Protein AF-A0A953IKF9-F1 (afdb_monomer_lite)

Sequence (93 aa):
GLPSGHMPGAFNLPYSEIVEDGRLVEPDRIAAAFAKAGVDTDKPIVASCGSGVTAAILWLGLDAIGKPPKSLYDGSWTEWAAQPGAAIEPKPK

Secondary structure (DSSP, 8-state):
-PPS-B-TT-----GGGTEETTEEPPHHHHHHHHHHTT--TTSPPEE--SSSTTHHHHHHHHHHTT---SEE-SSHHHHHTTSTT---BPPP-

Structure (mmCIF, N/CA/C/O backbone):
data_AF-A0A953IKF9-F1
#
_entry.id   AF-A0A953IKF9-F1
#
loop_
_atom_site.group_PDB
_atom_site.id
_atom_site.type_symbol
_atom_site.label_atom_id
_atom_site.label_alt_id
_atom_site.label_comp_id
_atom_site.label_asym_id
_atom_site.label_entity_id
_atom_site.label_seq_id
_atom_site.pdbx_PDB_ins_code
_atom_site.Cartn_x
_atom_site.Cartn_y
_atom_site.Cartn_z
_atom_site.occupancy
_atom_site.B_iso_or_equiv
_atom_site.auth_seq_id
_atom_site.auth_comp_id
_atom_site.auth_asym_id
_atom_site.auth_atom_id
_atom_site.pdbx_PDB_model_num
ATOM 1 N N . GLY A 1 1 ? 0.607 10.814 20.117 1.00 79.62 1 GLY A N 1
ATOM 2 C CA . GLY A 1 1 ? 1.095 10.175 18.877 1.00 79.62 1 GLY A CA 1
ATOM 3 C C . GLY A 1 1 ? 0.111 9.103 18.461 1.00 79.62 1 GLY A C 1
ATOM 4 O O . GLY A 1 1 ? -0.673 8.691 19.307 1.00 79.62 1 GLY A O 1
ATOM 5 N N . LEU A 1 2 ? 0.117 8.688 17.194 1.00 87.38 2 LEU A N 1
ATOM 6 C CA . LEU A 1 2 ? -0.773 7.625 16.711 1.00 87.38 2 LEU A CA 1
ATOM 7 C C . LEU A 1 2 ? -0.367 6.254 17.282 1.00 87.38 2 LEU A C 1
ATOM 9 O O . LEU A 1 2 ? 0.826 6.035 17.520 1.00 87.38 2 LEU A O 1
ATOM 13 N N . PRO A 1 3 ? -1.324 5.336 17.503 1.00 91.06 3 PRO A N 1
ATOM 14 C CA . PRO A 1 3 ? -1.023 3.969 17.917 1.00 91.06 3 PRO A CA 1
ATOM 15 C C . PRO A 1 3 ? -0.160 3.235 16.878 1.00 91.06 3 PRO A C 1
ATOM 17 O O . PRO A 1 3 ? -0.222 3.502 15.677 1.00 91.06 3 PRO A O 1
ATOM 20 N N . SER A 1 4 ? 0.656 2.291 17.351 1.00 91.25 4 SER A N 1
ATOM 21 C CA . SER A 1 4 ? 1.436 1.399 16.487 1.00 91.25 4 SER A CA 1
ATOM 22 C C . SER A 1 4 ? 0.590 0.195 16.084 1.00 91.25 4 SER A C 1
ATOM 24 O O . SER A 1 4 ? 0.005 -0.455 16.945 1.00 91.25 4 SER A O 1
ATOM 26 N N . GLY A 1 5 ? 0.587 -0.140 14.797 1.00 93.88 5 GLY A N 1
ATOM 27 C CA . GLY A 1 5 ? -0.155 -1.275 14.254 1.00 93.88 5 GLY A CA 1
ATOM 28 C C . GLY A 1 5 ? -0.356 -1.126 12.753 1.00 93.88 5 GLY A C 1
ATOM 29 O O . GLY A 1 5 ? 0.395 -0.395 12.101 1.00 93.88 5 GLY A O 1
ATOM 30 N N . HIS A 1 6 ? -1.361 -1.816 12.232 1.00 94.94 6 HIS A N 1
ATOM 31 C CA . HIS A 1 6 ? -1.850 -1.674 10.864 1.00 94.94 6 HIS A CA 1
ATOM 32 C C . HIS A 1 6 ? -3.365 -1.905 10.798 1.00 94.94 6 HIS A C 1
ATOM 34 O O . HIS A 1 6 ? -3.993 -2.334 11.771 1.00 94.94 6 HIS A O 1
ATOM 40 N N . MET A 1 7 ? -3.964 -1.578 9.649 1.00 96.00 7 MET A N 1
ATOM 41 C CA . MET A 1 7 ? -5.373 -1.873 9.386 1.00 96.00 7 MET A CA 1
ATOM 42 C C . MET A 1 7 ? -5.586 -3.397 9.393 1.00 96.00 7 MET A C 1
ATOM 44 O O . MET A 1 7 ? -4.694 -4.123 8.937 1.00 96.00 7 MET A O 1
ATOM 48 N N . PRO A 1 8 ? -6.736 -3.892 9.882 1.00 95.38 8 PRO A N 1
ATOM 49 C CA . PRO A 1 8 ? -7.010 -5.318 9.890 1.00 95.38 8 PRO A CA 1
ATOM 50 C C . PRO A 1 8 ? -6.957 -5.942 8.498 1.00 95.38 8 PRO A C 1
ATOM 52 O O . PRO A 1 8 ? -7.542 -5.408 7.554 1.00 95.38 8 PRO A O 1
ATOM 55 N N . GLY A 1 9 ? -6.238 -7.058 8.368 1.00 93.19 9 GLY A N 1
ATOM 56 C CA . GLY A 1 9 ? -6.065 -7.758 7.091 1.00 93.19 9 GLY A CA 1
ATOM 57 C C . GLY A 1 9 ? -5.193 -7.027 6.061 1.00 93.19 9 GLY A C 1
ATOM 58 O O . GLY A 1 9 ? -5.138 -7.451 4.907 1.00 93.19 9 GLY A O 1
ATOM 59 N N . ALA A 1 10 ? -4.517 -5.938 6.441 1.00 95.62 10 ALA A N 1
ATOM 60 C CA . ALA A 1 10 ? -3.572 -5.260 5.561 1.00 95.62 10 ALA A CA 1
ATOM 61 C C . ALA A 1 10 ? -2.269 -6.056 5.415 1.00 95.62 10 ALA A C 1
ATOM 63 O O . ALA A 1 10 ? -1.712 -6.564 6.388 1.00 95.62 10 ALA A O 1
ATOM 64 N N . PHE A 1 11 ? -1.744 -6.087 4.193 1.00 95.69 11 PHE A N 1
ATOM 65 C CA . PHE A 1 11 ? -0.438 -6.658 3.880 1.00 95.69 11 PHE A CA 1
ATOM 66 C C . PHE A 1 11 ? 0.618 -5.556 3.791 1.00 95.69 11 PHE A C 1
ATOM 68 O O . PHE A 1 11 ? 0.343 -4.456 3.308 1.00 95.69 11 PHE A O 1
ATOM 75 N N . ASN A 1 12 ? 1.839 -5.849 4.242 1.00 95.06 12 ASN A N 1
ATOM 76 C CA . ASN A 1 12 ? 2.951 -4.904 4.189 1.00 95.06 12 ASN A CA 1
ATOM 77 C C . ASN A 1 12 ? 3.879 -5.220 3.009 1.00 95.06 12 ASN A C 1
ATOM 79 O O . ASN A 1 12 ? 4.563 -6.243 3.019 1.00 95.06 12 ASN A O 1
ATOM 83 N N . LEU A 1 13 ? 3.944 -4.306 2.040 1.00 96.44 13 LEU A N 1
ATOM 84 C CA . LEU A 1 13 ? 4.912 -4.329 0.946 1.00 96.44 13 LEU A CA 1
ATOM 85 C C . LEU A 1 13 ? 5.719 -3.020 0.951 1.00 96.44 13 LEU A C 1
ATOM 87 O O . LEU A 1 13 ? 5.180 -1.969 0.590 1.00 96.44 13 LEU A O 1
ATOM 91 N N . PRO A 1 14 ? 7.004 -3.045 1.344 1.00 95.69 14 PRO A N 1
ATOM 92 C CA . PRO A 1 14 ? 7.879 -1.888 1.204 1.00 95.69 14 PRO A CA 1
ATOM 93 C C . PRO A 1 14 ? 8.016 -1.488 -0.270 1.00 95.69 14 PRO A C 1
ATOM 95 O O . PRO A 1 14 ? 8.350 -2.318 -1.111 1.00 95.69 14 PRO A O 1
ATOM 98 N N . TYR A 1 15 ? 7.807 -0.208 -0.593 1.00 95.31 15 TYR A N 1
ATOM 99 C CA . TYR A 1 15 ? 7.865 0.268 -1.985 1.00 95.31 15 TYR A CA 1
ATOM 100 C C . TYR A 1 15 ? 9.237 0.039 -2.648 1.00 95.31 15 TYR A C 1
ATOM 102 O O . TYR A 1 15 ? 9.320 -0.068 -3.868 1.00 95.31 15 TYR A O 1
ATOM 110 N N . SER A 1 16 ? 10.306 -0.059 -1.852 1.00 96.00 16 SER A N 1
ATOM 111 C CA . SER A 1 16 ? 11.664 -0.361 -2.314 1.00 96.00 16 SER A CA 1
ATOM 112 C C . SER A 1 16 ? 11.804 -1.755 -2.930 1.00 96.00 16 SER A C 1
ATOM 114 O O . SER A 1 16 ? 12.771 -2.004 -3.634 1.00 96.00 16 SER A O 1
ATOM 116 N N . GLU A 1 17 ? 10.858 -2.668 -2.694 1.00 97.44 17 GLU A N 1
ATOM 117 C CA . GLU A 1 17 ? 10.847 -3.980 -3.356 1.00 97.44 17 GLU A CA 1
ATOM 118 C C . GLU A 1 17 ? 10.436 -3.874 -4.837 1.00 97.44 17 GLU A C 1
ATOM 120 O O . GLU A 1 17 ? 10.723 -4.783 -5.614 1.00 97.44 17 GLU A O 1
ATOM 125 N N . ILE A 1 18 ? 9.775 -2.777 -5.234 1.00 97.62 18 ILE A N 1
ATOM 126 C CA . ILE A 1 18 ? 9.265 -2.569 -6.600 1.00 97.62 18 ILE A CA 1
ATOM 127 C C . ILE A 1 18 ? 9.852 -1.336 -7.301 1.00 97.62 18 ILE A C 1
ATOM 129 O O . ILE A 1 18 ? 9.484 -1.050 -8.439 1.00 97.62 18 ILE A O 1
ATOM 133 N N . VAL A 1 19 ? 10.758 -0.608 -6.642 1.00 97.94 19 VAL A N 1
ATOM 134 C CA . VAL A 1 19 ? 11.451 0.563 -7.193 1.00 97.94 19 VAL A CA 1
ATOM 135 C C . VAL A 1 19 ? 12.957 0.394 -7.055 1.00 97.94 19 VAL A C 1
ATOM 137 O O . VAL A 1 19 ? 13.457 0.145 -5.962 1.00 97.94 19 VAL A O 1
ATOM 140 N N . GLU A 1 20 ? 13.677 0.616 -8.148 1.00 97.88 20 GLU A N 1
ATOM 141 C CA . GLU A 1 20 ? 15.137 0.612 -8.221 1.00 97.88 20 GLU A CA 1
ATOM 142 C C . GLU A 1 20 ? 15.591 1.812 -9.064 1.00 97.88 20 GLU A C 1
ATOM 144 O O . GLU A 1 20 ? 15.000 2.111 -10.102 1.00 97.88 20 GLU A O 1
ATOM 149 N N . ASP A 1 21 ? 16.574 2.572 -8.575 1.00 96.12 21 ASP A N 1
ATOM 150 C CA . ASP A 1 21 ? 17.097 3.779 -9.240 1.00 96.12 21 ASP A CA 1
ATOM 151 C C . ASP A 1 21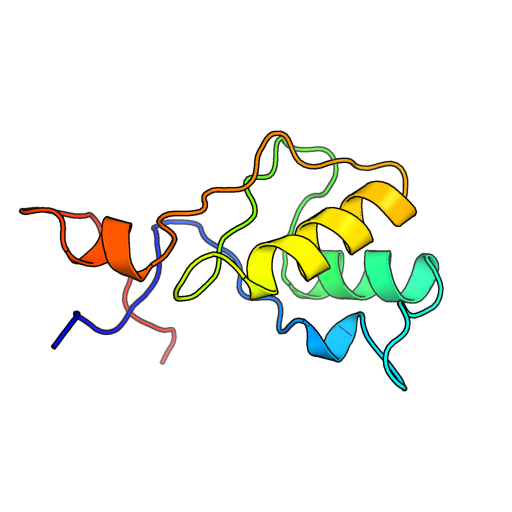 ? 16.018 4.783 -9.699 1.00 96.12 21 ASP A C 1
ATOM 153 O O . ASP A 1 21 ? 16.094 5.394 -10.770 1.00 96.12 21 ASP A O 1
ATOM 157 N N . GLY A 1 22 ? 14.977 4.948 -8.874 1.00 95.44 22 GLY A N 1
ATOM 158 C CA . GLY A 1 22 ? 13.867 5.871 -9.130 1.00 95.44 22 GLY A CA 1
ATOM 159 C C . GLY A 1 22 ? 12.896 5.414 -10.222 1.00 95.44 22 GLY A C 1
ATOM 160 O O . GLY A 1 22 ? 12.070 6.210 -10.669 1.00 95.44 22 GLY A O 1
ATOM 161 N N . ARG A 1 23 ? 12.978 4.154 -10.659 1.00 97.19 23 ARG A N 1
ATOM 162 C CA . ARG A 1 23 ? 12.090 3.548 -11.657 1.00 97.19 23 ARG A CA 1
ATOM 163 C C . ARG A 1 23 ? 11.435 2.294 -11.102 1.00 97.19 23 ARG A C 1
ATOM 165 O O . ARG A 1 23 ? 11.965 1.666 -10.192 1.00 97.19 23 ARG A O 1
ATOM 172 N N . LEU A 1 24 ? 10.283 1.930 -11.658 1.00 98.19 24 LEU A N 1
ATOM 173 C CA . LEU A 1 24 ? 9.712 0.614 -11.395 1.00 98.19 24 LEU A CA 1
ATOM 174 C C . LEU A 1 24 ? 10.662 -0.473 -11.909 1.00 98.19 24 LEU A C 1
ATOM 176 O O . LEU A 1 24 ? 11.255 -0.323 -12.978 1.00 98.19 24 LEU A O 1
ATOM 180 N N . VAL A 1 25 ? 10.789 -1.551 -11.140 1.00 98.44 25 VAL A N 1
ATOM 181 C CA . VAL A 1 25 ? 11.468 -2.773 -11.589 1.00 98.44 25 VAL A CA 1
ATOM 182 C C . VAL A 1 25 ? 10.628 -3.495 -12.648 1.00 98.44 25 VAL A C 1
ATOM 184 O O . VAL A 1 25 ? 9.464 -3.163 -12.865 1.00 98.44 25 VAL A O 1
ATOM 187 N N . GLU A 1 26 ? 11.202 -4.509 -13.294 1.00 98.06 26 GLU A N 1
ATOM 188 C CA . GLU A 1 26 ? 10.495 -5.293 -14.312 1.00 98.06 26 GLU A CA 1
ATOM 189 C C . GLU A 1 26 ? 9.176 -5.906 -13.787 1.00 98.06 26 GLU A C 1
ATOM 191 O O . GLU A 1 26 ? 9.132 -6.344 -12.630 1.00 98.06 26 GLU A O 1
ATOM 196 N N . PRO A 1 27 ? 8.121 -6.010 -14.623 1.00 98.00 27 PRO A N 1
ATOM 197 C CA . PRO A 1 27 ? 6.798 -6.508 -14.225 1.00 98.00 27 PRO A CA 1
ATOM 198 C C . PRO A 1 27 ? 6.809 -7.822 -13.431 1.00 98.00 27 PRO A C 1
ATOM 200 O O . PRO A 1 27 ? 6.102 -7.943 -12.430 1.00 98.00 27 PRO A O 1
ATOM 203 N N . ASP A 1 28 ? 7.659 -8.781 -13.807 1.00 97.88 28 ASP A N 1
ATOM 204 C CA . ASP A 1 28 ? 7.774 -10.070 -13.112 1.00 97.88 28 ASP A CA 1
ATOM 205 C C . ASP A 1 28 ? 8.285 -9.916 -11.672 1.00 97.88 28 ASP A C 1
ATOM 207 O O . ASP A 1 28 ? 7.813 -10.600 -10.759 1.00 97.88 28 ASP A O 1
ATOM 211 N N . ARG A 1 29 ? 9.216 -8.981 -11.435 1.00 98.19 29 ARG A N 1
ATOM 212 C CA . ARG A 1 29 ? 9.700 -8.658 -10.083 1.00 98.19 29 ARG A CA 1
ATOM 213 C C . ARG A 1 29 ? 8.613 -7.977 -9.262 1.00 98.19 29 ARG A C 1
ATOM 215 O O . ARG A 1 29 ? 8.478 -8.289 -8.081 1.00 98.19 29 ARG A O 1
ATOM 222 N N . ILE A 1 30 ? 7.821 -7.099 -9.878 1.00 98.31 30 ILE A N 1
ATOM 223 C CA . ILE A 1 30 ? 6.674 -6.463 -9.218 1.00 98.31 30 ILE A CA 1
ATOM 224 C C . ILE A 1 30 ? 5.666 -7.532 -8.782 1.00 98.31 30 ILE A C 1
ATOM 226 O O . ILE A 1 30 ? 5.312 -7.599 -7.604 1.00 98.31 30 ILE A O 1
ATOM 230 N N . ALA A 1 31 ? 5.245 -8.407 -9.699 1.00 97.88 31 ALA A N 1
ATOM 231 C CA . ALA A 1 31 ? 4.299 -9.483 -9.407 1.00 97.88 31 ALA A CA 1
ATOM 232 C C . ALA A 1 31 ? 4.813 -10.412 -8.294 1.00 97.88 31 ALA A C 1
ATOM 234 O O . ALA A 1 31 ? 4.075 -10.732 -7.358 1.00 97.88 31 ALA A O 1
ATOM 235 N N . ALA A 1 32 ? 6.097 -10.780 -8.340 1.00 98.06 32 ALA A N 1
ATOM 236 C CA . ALA A 1 32 ? 6.734 -11.584 -7.300 1.00 98.06 32 ALA A CA 1
ATOM 237 C C . ALA A 1 32 ? 6.746 -10.882 -5.931 1.00 98.06 32 ALA A C 1
ATOM 239 O O . ALA A 1 32 ? 6.519 -11.533 -4.910 1.00 98.06 32 ALA A O 1
ATOM 240 N N . ALA A 1 33 ? 6.974 -9.567 -5.891 1.00 98.19 33 ALA A N 1
ATOM 241 C CA . ALA A 1 33 ? 6.970 -8.792 -4.652 1.00 98.19 33 ALA A CA 1
ATOM 242 C C . ALA A 1 33 ? 5.575 -8.756 -3.999 1.00 98.19 33 ALA A C 1
ATOM 244 O O . ALA A 1 33 ? 5.459 -8.997 -2.795 1.00 98.19 33 ALA A O 1
ATOM 245 N N . PHE A 1 34 ? 4.511 -8.543 -4.783 1.00 97.81 34 PHE A N 1
ATOM 246 C CA . PHE A 1 34 ? 3.130 -8.609 -4.284 1.00 97.81 34 PHE A CA 1
ATOM 247 C C . PHE A 1 34 ? 2.759 -10.010 -3.784 1.00 97.81 34 PHE A C 1
ATOM 249 O O . PHE A 1 34 ? 2.232 -10.142 -2.677 1.00 97.81 34 PHE A O 1
ATOM 256 N N . ALA A 1 35 ? 3.108 -11.058 -4.534 1.00 97.25 35 ALA A N 1
ATOM 257 C CA . ALA A 1 35 ? 2.872 -12.439 -4.116 1.00 97.25 35 ALA A CA 1
ATOM 258 C C . ALA A 1 35 ? 3.616 -12.786 -2.813 1.00 97.25 35 ALA A C 1
ATOM 260 O O . ALA A 1 35 ? 3.033 -13.370 -1.900 1.00 97.25 35 ALA A O 1
ATOM 261 N N . LYS A 1 36 ? 4.885 -12.372 -2.680 1.00 97.31 36 LYS A N 1
ATOM 262 C CA . LYS A 1 36 ? 5.691 -12.542 -1.457 1.00 97.31 36 LYS A CA 1
ATOM 263 C C . LYS A 1 36 ? 5.085 -11.812 -0.257 1.00 97.31 36 LYS A C 1
ATOM 265 O O . LYS A 1 36 ? 5.167 -12.317 0.860 1.00 97.31 36 LYS A O 1
ATOM 270 N N . ALA A 1 37 ? 4.464 -10.653 -0.479 1.00 96.31 37 ALA A N 1
ATOM 271 C CA . ALA A 1 37 ? 3.733 -9.919 0.552 1.00 96.31 37 ALA A CA 1
ATOM 272 C C . ALA A 1 37 ? 2.389 -10.571 0.932 1.00 96.31 37 ALA A C 1
ATOM 274 O O . ALA A 1 37 ? 1.730 -10.090 1.848 1.00 96.31 37 ALA A O 1
ATOM 275 N N . GLY A 1 38 ? 1.979 -11.653 0.258 1.00 96.56 38 GLY A N 1
ATOM 276 C CA . GLY A 1 38 ? 0.703 -12.336 0.486 1.00 96.56 38 GLY A CA 1
ATOM 277 C C . GLY A 1 38 ? -0.490 -11.660 -0.193 1.00 96.56 38 GLY A C 1
ATOM 278 O O . GLY A 1 38 ? -1.634 -12.001 0.105 1.00 96.56 38 GLY A O 1
ATOM 279 N N . VAL A 1 39 ? -0.240 -10.710 -1.098 1.00 96.69 39 VAL A N 1
ATOM 280 C CA . VAL A 1 39 ? -1.288 -9.977 -1.809 1.00 96.69 39 VAL A CA 1
ATOM 281 C C . VAL A 1 39 ? -1.775 -10.795 -2.999 1.00 96.69 39 VAL A C 1
ATOM 283 O O . VAL A 1 39 ? -1.025 -11.087 -3.927 1.00 96.69 39 VAL A O 1
ATOM 286 N N . ASP A 1 40 ? -3.063 -11.117 -2.984 1.00 95.56 40 ASP A N 1
ATOM 287 C CA . ASP A 1 40 ? -3.777 -11.682 -4.125 1.00 95.56 40 ASP A CA 1
ATOM 288 C C . ASP A 1 40 ? -4.197 -10.548 -5.074 1.00 95.56 40 ASP A C 1
ATOM 290 O O . ASP A 1 40 ? -5.125 -9.790 -4.780 1.00 95.56 40 ASP A O 1
ATOM 294 N N . THR A 1 41 ? -3.484 -10.407 -6.194 1.00 94.88 41 THR A N 1
ATOM 295 C CA . THR A 1 41 ? -3.673 -9.315 -7.163 1.00 94.88 41 THR A CA 1
ATOM 296 C C . THR A 1 41 ? -4.902 -9.473 -8.055 1.00 94.88 41 THR A C 1
ATOM 298 O O . THR A 1 41 ? -5.243 -8.542 -8.782 1.00 94.88 41 THR A O 1
ATOM 301 N N . ASP A 1 42 ? -5.608 -10.603 -7.969 1.00 95.00 42 ASP A N 1
ATOM 302 C CA . ASP A 1 42 ? -6.892 -10.813 -8.644 1.00 95.00 42 ASP A CA 1
ATOM 303 C C . ASP A 1 42 ? -8.086 -10.325 -7.810 1.00 95.00 42 ASP A C 1
ATOM 305 O O . ASP A 1 42 ? -9.215 -10.247 -8.304 1.00 95.00 42 ASP A O 1
ATOM 309 N N . LYS A 1 43 ? -7.856 -9.957 -6.544 1.00 95.44 43 LYS A N 1
ATOM 310 C CA . LYS A 1 43 ? -8.875 -9.365 -5.674 1.00 95.44 43 LYS A CA 1
ATOM 311 C C . LYS A 1 43 ? -8.830 -7.837 -5.715 1.00 95.44 43 LYS A C 1
ATOM 313 O O . LYS A 1 43 ? -7.791 -7.246 -6.000 1.00 95.44 43 LYS A O 1
ATOM 318 N N . PRO A 1 44 ? -9.941 -7.156 -5.377 1.00 96.06 44 PRO A N 1
ATOM 319 C CA . PRO A 1 44 ? -9.932 -5.706 -5.246 1.00 96.06 44 PRO A CA 1
ATOM 320 C C . PRO A 1 44 ? -8.933 -5.239 -4.179 1.00 96.06 44 PRO A C 1
ATOM 322 O O . PRO A 1 44 ? -9.089 -5.555 -3.000 1.00 96.06 44 PRO A O 1
ATOM 325 N N . ILE A 1 45 ? -7.943 -4.446 -4.591 1.00 97.06 45 ILE A N 1
ATOM 326 C CA . ILE A 1 45 ? -6.914 -3.884 -3.707 1.00 97.06 45 ILE A CA 1
ATOM 327 C C . ILE A 1 45 ? -7.198 -2.409 -3.428 1.00 97.06 45 ILE A C 1
ATOM 329 O O . ILE A 1 45 ? -7.569 -1.656 -4.330 1.00 97.06 45 ILE A O 1
ATOM 333 N N . VAL A 1 46 ? -6.969 -1.992 -2.182 1.00 97.19 46 VAL A N 1
ATOM 334 C CA . VAL A 1 46 ? -6.877 -0.583 -1.789 1.00 97.19 46 VAL A CA 1
ATOM 335 C C . VAL A 1 46 ? -5.442 -0.304 -1.356 1.00 97.19 46 VAL A C 1
ATOM 337 O O . VAL A 1 46 ? -4.953 -0.915 -0.406 1.00 97.19 46 VAL A O 1
ATOM 340 N N . ALA A 1 47 ? -4.759 0.607 -2.047 1.00 96.75 47 ALA A N 1
ATOM 341 C CA . ALA A 1 47 ? -3.405 1.010 -1.677 1.00 96.75 47 ALA A CA 1
ATOM 342 C C . ALA A 1 47 ? -3.447 2.057 -0.554 1.00 96.75 47 ALA A C 1
ATOM 344 O O . ALA A 1 47 ? -4.226 3.007 -0.614 1.00 96.75 47 ALA A O 1
ATOM 345 N N . SER A 1 48 ? -2.594 1.912 0.458 1.00 96.62 48 SER A N 1
ATOM 346 C CA . SER A 1 48 ? -2.431 2.891 1.541 1.00 96.62 48 SER A CA 1
ATOM 347 C C . SER A 1 48 ? -0.987 2.908 2.043 1.00 96.62 48 SER A C 1
ATOM 349 O O . SER A 1 48 ? -0.203 2.006 1.740 1.00 96.62 48 SER A O 1
ATOM 351 N N . CYS A 1 49 ? -0.611 3.947 2.787 1.00 93.75 49 CYS A N 1
ATOM 352 C CA . CYS A 1 49 ? 0.673 4.001 3.480 1.00 93.75 49 CYS A CA 1
ATOM 353 C C . CYS A 1 49 ? 0.551 4.732 4.828 1.00 93.75 49 CYS A C 1
ATOM 355 O O . CYS A 1 49 ? -0.470 4.627 5.502 1.00 93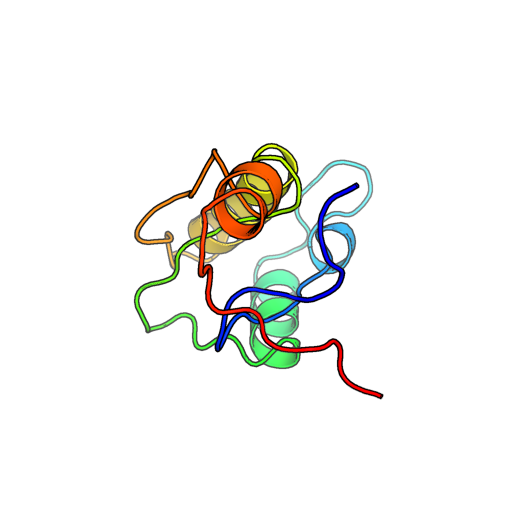.75 49 CYS A O 1
ATOM 357 N N . GLY A 1 50 ? 1.588 5.460 5.254 1.00 90.00 50 GLY A N 1
ATOM 358 C CA . GLY A 1 50 ? 1.529 6.310 6.444 1.00 90.00 50 GLY A CA 1
ATOM 359 C C . GLY A 1 50 ? 0.657 7.557 6.255 1.00 90.00 50 GLY A C 1
ATOM 360 O O . GLY A 1 50 ? -0.148 7.883 7.124 1.00 90.00 50 GLY A O 1
ATOM 361 N N . SER A 1 51 ? 0.800 8.233 5.112 1.00 88.38 51 SER A N 1
ATOM 362 C CA . SER A 1 51 ? 0.218 9.559 4.835 1.00 88.38 51 SER A CA 1
ATOM 363 C C . SER A 1 51 ? -0.211 9.749 3.368 1.00 88.38 51 SER A C 1
ATOM 365 O O . SER A 1 51 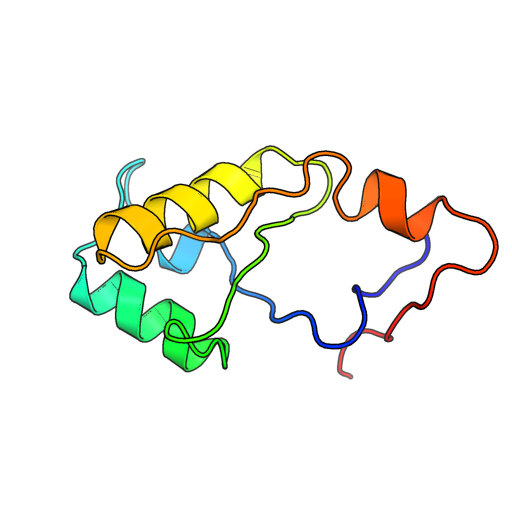? -0.194 10.863 2.856 1.00 88.38 51 SER A O 1
ATOM 367 N N . GLY A 1 52 ? -0.483 8.660 2.648 1.00 84.44 52 GLY A N 1
ATOM 368 C CA . GLY A 1 52 ? -0.984 8.662 1.268 1.00 84.44 52 GLY A CA 1
ATOM 369 C C . GLY A 1 52 ? 0.075 8.654 0.161 1.00 84.44 52 GLY A C 1
ATOM 370 O O . GLY A 1 52 ? -0.116 7.991 -0.853 1.00 84.44 52 GLY A O 1
ATOM 371 N N . VAL A 1 53 ? 1.222 9.319 0.337 1.00 90.00 53 VAL A N 1
ATOM 372 C CA . VAL A 1 53 ? 2.166 9.574 -0.778 1.00 90.00 53 VAL A CA 1
ATOM 373 C C . VAL A 1 53 ? 2.766 8.293 -1.367 1.00 90.00 53 VAL A C 1
ATOM 375 O O . VAL A 1 53 ? 2.655 8.037 -2.562 1.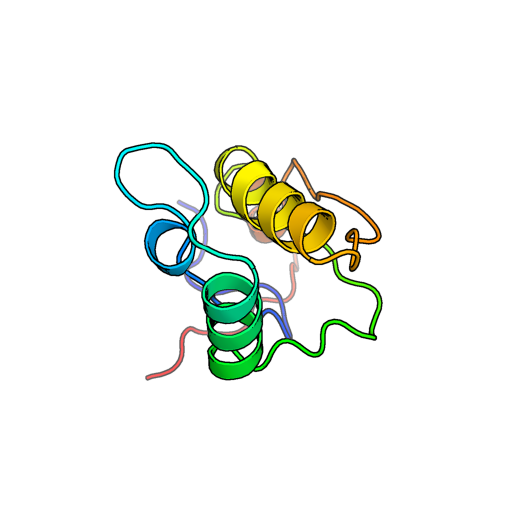00 90.00 53 VAL A O 1
ATOM 378 N N . THR A 1 54 ? 3.390 7.452 -0.541 1.00 91.56 54 THR A N 1
ATOM 379 C CA . THR A 1 54 ? 4.043 6.222 -1.030 1.00 91.56 54 THR A CA 1
ATOM 380 C C . THR A 1 54 ? 3.054 5.140 -1.467 1.00 91.56 54 THR A C 1
ATOM 382 O O . THR A 1 54 ? 3.447 4.221 -2.183 1.00 91.56 54 THR A O 1
ATOM 385 N N . ALA A 1 55 ? 1.767 5.264 -1.119 1.00 95.19 55 ALA A N 1
ATOM 386 C CA . ALA A 1 55 ? 0.722 4.372 -1.618 1.00 95.19 55 ALA A CA 1
ATOM 387 C C . ALA A 1 55 ? 0.578 4.464 -3.146 1.00 95.19 55 ALA A C 1
ATOM 389 O O . ALA A 1 55 ? 0.283 3.461 -3.793 1.00 95.19 55 ALA A O 1
ATOM 390 N N . ALA A 1 56 ? 0.854 5.637 -3.731 1.00 96.25 56 ALA A N 1
ATOM 391 C CA . ALA A 1 56 ? 0.805 5.846 -5.176 1.00 96.25 56 ALA A CA 1
ATOM 392 C C . ALA A 1 56 ? 1.836 4.996 -5.935 1.00 96.25 56 ALA A C 1
ATOM 394 O O . ALA A 1 56 ? 1.576 4.584 -7.060 1.00 96.25 56 ALA A O 1
ATOM 395 N N . ILE A 1 57 ? 2.978 4.678 -5.314 1.00 97.06 57 ILE A N 1
ATOM 396 C CA . ILE A 1 57 ? 4.011 3.823 -5.919 1.00 97.06 57 ILE A CA 1
ATOM 397 C C . ILE A 1 57 ? 3.504 2.384 -6.038 1.00 97.06 57 ILE A C 1
ATOM 399 O O . ILE A 1 57 ? 3.613 1.777 -7.099 1.00 97.06 57 ILE A O 1
ATOM 403 N N . LEU A 1 58 ? 2.908 1.851 -4.965 1.00 97.12 58 LEU A N 1
ATOM 404 C CA . LEU A 1 58 ? 2.296 0.520 -4.984 1.00 97.12 58 LEU A CA 1
ATOM 405 C C . LEU A 1 58 ? 1.123 0.467 -5.965 1.00 97.12 58 LEU A C 1
ATOM 407 O O . LEU A 1 58 ? 0.961 -0.521 -6.677 1.00 97.12 58 LEU A O 1
ATOM 411 N N . TRP A 1 59 ? 0.337 1.546 -6.024 1.00 97.19 59 TRP A N 1
ATOM 412 C CA . TRP A 1 59 ? -0.752 1.673 -6.982 1.00 97.19 59 TRP A CA 1
ATOM 413 C C . TRP A 1 59 ? -0.241 1.596 -8.424 1.00 97.19 59 TRP A C 1
ATOM 415 O O . TRP A 1 59 ? -0.748 0.801 -9.210 1.00 97.19 59 TRP A O 1
ATOM 425 N N . LEU A 1 60 ? 0.815 2.351 -8.741 1.00 97.44 60 LEU A N 1
ATOM 426 C CA . LEU A 1 60 ? 1.430 2.359 -10.066 1.00 97.44 60 LEU A CA 1
ATOM 427 C C . LEU A 1 60 ? 2.066 1.008 -10.416 1.00 97.44 60 LEU A C 1
ATOM 429 O O . LEU A 1 60 ? 1.960 0.566 -11.552 1.00 97.44 60 LEU A O 1
ATOM 433 N N . GLY A 1 61 ? 2.700 0.331 -9.455 1.00 97.69 61 GLY A N 1
ATOM 434 C CA . GLY A 1 61 ? 3.245 -1.011 -9.670 1.00 97.69 61 GLY A CA 1
ATOM 435 C C . GLY A 1 61 ? 2.165 -2.027 -10.054 1.00 97.69 61 GLY A C 1
ATOM 436 O O . GLY A 1 61 ? 2.361 -2.817 -10.973 1.00 97.69 61 GLY A O 1
ATOM 437 N N . LEU A 1 62 ? 1.007 -1.978 -9.391 1.00 97.75 62 LEU A N 1
ATOM 438 C CA . LEU A 1 62 ? -0.147 -2.826 -9.708 1.00 97.75 62 LEU A CA 1
ATOM 439 C C . LEU A 1 62 ? -0.740 -2.517 -11.091 1.00 97.75 62 LEU A C 1
ATOM 441 O O . LEU A 1 62 ? -1.035 -3.435 -11.857 1.00 97.75 62 LEU A O 1
ATOM 445 N N . ASP A 1 63 ? -0.857 -1.236 -11.442 1.00 97.88 63 ASP A N 1
ATOM 446 C CA . ASP A 1 63 ? -1.274 -0.802 -12.780 1.00 97.88 63 ASP A CA 1
ATOM 447 C C . ASP A 1 63 ? -0.300 -1.288 -13.872 1.00 97.88 63 ASP A C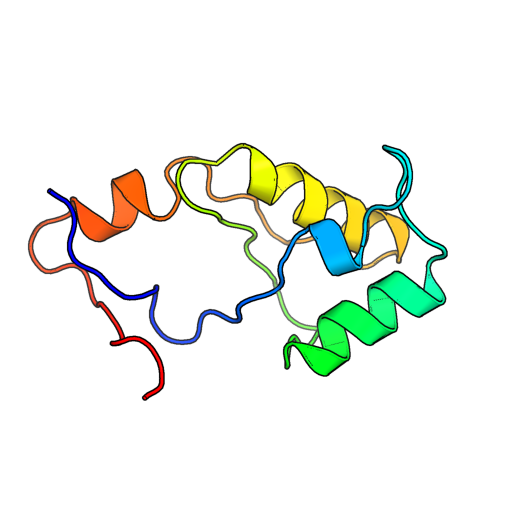 1
ATOM 449 O O . ASP A 1 63 ? -0.725 -1.855 -14.879 1.00 97.88 63 ASP A O 1
ATOM 453 N N . ALA A 1 64 ? 1.012 -1.195 -13.625 1.00 97.69 64 ALA A N 1
ATOM 454 C CA . ALA A 1 64 ? 2.060 -1.617 -14.557 1.00 97.69 64 ALA A CA 1
ATOM 455 C C . ALA A 1 64 ? 2.048 -3.123 -14.882 1.00 97.69 64 ALA A C 1
ATOM 457 O O . ALA A 1 64 ? 2.528 -3.520 -15.943 1.00 97.69 64 ALA A O 1
ATOM 458 N N . ILE A 1 65 ? 1.484 -3.961 -14.005 1.00 97.56 65 ILE A N 1
ATOM 459 C CA . ILE A 1 65 ? 1.292 -5.402 -14.250 1.00 97.56 65 ILE A CA 1
ATOM 460 C C . ILE A 1 65 ? -0.128 -5.744 -14.737 1.00 97.56 65 ILE A C 1
ATOM 462 O O . ILE A 1 65 ? -0.518 -6.913 -14.753 1.00 97.56 65 ILE A O 1
ATOM 466 N N . GLY A 1 66 ? -0.924 -4.739 -15.120 1.00 97.38 66 GLY A N 1
ATOM 467 C CA . GLY A 1 66 ? -2.291 -4.914 -15.620 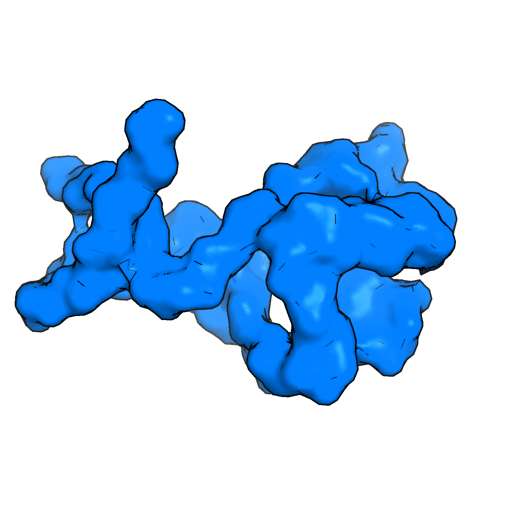1.00 97.38 66 GLY A CA 1
ATOM 468 C C . GLY A 1 66 ? -3.307 -5.306 -14.545 1.00 97.38 66 GLY A C 1
ATOM 469 O O . GLY A 1 66 ? -4.349 -5.883 -14.865 1.00 97.38 66 GLY A O 1
ATOM 470 N N . LYS A 1 67 ? -3.015 -5.022 -13.270 1.00 97.06 67 LYS A N 1
ATOM 471 C CA . LYS A 1 67 ? -3.863 -5.329 -12.107 1.00 97.06 67 LYS A CA 1
ATOM 472 C C . LYS A 1 67 ? -4.194 -4.050 -11.325 1.00 97.06 67 LYS A C 1
ATOM 474 O O . LYS A 1 67 ? -3.877 -3.977 -10.140 1.00 97.06 67 LYS A O 1
ATOM 479 N N . PRO A 1 68 ? -4.799 -3.024 -11.956 1.00 95.62 68 PRO A N 1
ATOM 480 C CA . PRO A 1 68 ? -4.998 -1.729 -11.318 1.00 95.62 68 PRO A CA 1
ATOM 481 C C . PRO A 1 68 ? -5.789 -1.875 -10.007 1.00 95.62 68 PRO A C 1
ATOM 483 O O . PRO A 1 68 ? -6.812 -2.570 -9.976 1.00 95.62 68 PRO A O 1
ATOM 486 N N . PRO A 1 69 ? -5.360 -1.220 -8.914 1.00 95.25 69 PRO A N 1
ATOM 487 C CA . PRO A 1 69 ? -6.096 -1.263 -7.658 1.00 95.25 69 PRO A CA 1
ATOM 488 C C . PRO A 1 69 ? -7.474 -0.625 -7.805 1.00 95.25 69 PRO A C 1
ATOM 490 O O . PRO A 1 69 ? -7.675 0.300 -8.592 1.00 95.25 69 PRO A O 1
ATOM 493 N N . LYS A 1 70 ? -8.411 -1.041 -6.953 1.00 96.62 70 LYS A N 1
ATOM 494 C CA . LYS A 1 70 ? -9.748 -0.443 -6.888 1.00 96.62 70 LYS A CA 1
ATOM 495 C C . LYS A 1 70 ? -9.690 1.027 -6.471 1.00 96.62 70 LYS A C 1
ATOM 497 O O . LYS A 1 70 ? -10.472 1.833 -6.968 1.00 96.62 70 LYS A O 1
ATOM 502 N N . SER A 1 71 ? -8.808 1.365 -5.532 1.00 96.38 71 SER A N 1
ATOM 503 C CA . SER A 1 71 ? -8.631 2.735 -5.053 1.00 96.38 71 SER A CA 1
ATOM 504 C C . SER A 1 71 ? -7.291 2.938 -4.344 1.00 96.38 71 SER A C 1
ATOM 506 O O . SER A 1 71 ? -6.588 1.989 -3.986 1.00 96.38 71 SER A O 1
ATOM 508 N N . LEU A 1 72 ? -6.955 4.207 -4.127 1.00 96.50 72 LEU A N 1
ATOM 509 C CA . LEU A 1 72 ? -5.917 4.650 -3.205 1.00 96.50 72 LEU A CA 1
ATOM 510 C C . LEU A 1 72 ? -6.607 5.349 -2.031 1.00 96.50 72 LEU A C 1
ATOM 512 O O . LEU A 1 72 ? -7.462 6.204 -2.245 1.00 96.50 72 LEU A O 1
ATOM 516 N N . TYR A 1 73 ? -6.250 4.974 -0.807 1.00 96.75 73 TYR A N 1
ATOM 517 C CA . TYR A 1 73 ? -6.725 5.619 0.413 1.00 96.75 73 TYR A CA 1
ATOM 518 C C . TYR A 1 73 ? -5.692 6.646 0.892 1.00 96.75 73 TYR A C 1
ATOM 520 O O . TYR A 1 73 ? -4.663 6.303 1.486 1.00 96.75 73 TYR A O 1
ATOM 528 N N . ASP A 1 74 ? -5.948 7.913 0.586 1.00 93.81 74 ASP A N 1
ATOM 529 C CA . ASP A 1 74 ? -5.029 9.038 0.769 1.00 93.81 74 ASP A CA 1
ATOM 530 C C . ASP A 1 74 ? -4.857 9.429 2.241 1.00 93.81 74 ASP A C 1
ATOM 532 O O . ASP A 1 74 ? -3.729 9.671 2.673 1.00 93.81 74 ASP A O 1
ATOM 536 N N . GLY A 1 75 ? -5.929 9.370 3.037 1.00 93.94 75 GLY A N 1
ATOM 537 C CA . GLY A 1 75 ? -5.872 9.553 4.491 1.00 93.94 75 GLY A CA 1
ATOM 538 C C . GLY A 1 75 ? -4.991 8.516 5.195 1.00 93.94 75 GLY A C 1
ATOM 539 O O . GLY A 1 75 ? -4.282 8.834 6.159 1.00 93.94 75 GLY A O 1
ATOM 540 N N . SER A 1 76 ? -4.920 7.300 4.637 1.00 96.56 76 SER A N 1
ATOM 541 C CA . SER A 1 76 ? -3.912 6.295 4.989 1.00 96.56 76 SER A CA 1
ATOM 542 C C . SER A 1 76 ? -3.898 5.964 6.497 1.00 96.56 76 SER A C 1
ATOM 544 O O . SER A 1 76 ? -4.919 6.074 7.180 1.00 96.56 76 SER A O 1
ATOM 546 N N . TRP A 1 77 ? -2.770 5.497 7.045 1.00 96.19 77 TRP A N 1
ATOM 547 C CA . TRP A 1 77 ? -2.653 5.197 8.476 1.00 96.19 77 TRP A CA 1
ATOM 548 C C . TRP A 1 77 ? -2.932 6.411 9.364 1.00 96.19 77 TRP A C 1
ATOM 550 O O . TRP A 1 77 ? -3.524 6.260 10.429 1.00 96.19 77 TRP A O 1
ATOM 560 N N . THR A 1 78 ? -2.519 7.604 8.927 1.00 95.06 78 THR A N 1
ATOM 561 C CA . THR A 1 78 ? -2.682 8.833 9.712 1.00 95.06 78 THR A CA 1
ATOM 562 C C . THR A 1 78 ? -4.148 9.131 9.997 1.00 95.06 78 THR A C 1
ATOM 564 O O . THR A 1 78 ? -4.493 9.404 11.144 1.00 95.06 78 THR A O 1
ATOM 567 N N . GLU A 1 79 ? -5.014 9.027 8.989 1.00 96.00 79 GLU A N 1
ATOM 568 C CA . GLU A 1 79 ? -6.454 9.190 9.175 1.00 96.00 79 GLU A CA 1
ATOM 569 C C . GLU A 1 79 ? -7.065 7.995 9.908 1.00 96.00 79 GLU A C 1
ATOM 571 O O . GLU A 1 79 ? -7.793 8.187 10.879 1.00 96.00 79 GLU A O 1
ATOM 576 N N . TRP A 1 80 ? -6.742 6.762 9.499 1.00 96.31 80 TRP A N 1
ATOM 577 C CA . TRP A 1 80 ? -7.325 5.555 10.096 1.00 96.31 80 TRP A CA 1
ATOM 578 C C . TRP A 1 80 ? -7.093 5.485 11.606 1.00 96.31 80 TRP A C 1
ATOM 580 O O . TRP A 1 80 ? -8.032 5.356 12.385 1.00 96.31 80 TRP A O 1
ATOM 590 N N . ALA A 1 81 ? -5.837 5.612 12.034 1.00 95.69 81 ALA A N 1
ATOM 591 C CA . ALA A 1 81 ? -5.444 5.474 13.431 1.00 95.69 81 ALA A CA 1
ATOM 592 C C . ALA A 1 81 ? -5.862 6.668 14.308 1.00 95.69 81 ALA A C 1
ATOM 594 O O . ALA A 1 81 ? -5.755 6.584 15.532 1.00 95.69 81 ALA A O 1
ATOM 595 N N . ALA A 1 82 ? -6.309 7.775 13.705 1.00 95.50 82 ALA A N 1
ATOM 596 C CA . ALA A 1 82 ? -6.835 8.933 14.420 1.00 95.50 82 ALA A CA 1
ATOM 597 C C . ALA A 1 82 ? -8.328 8.798 14.767 1.00 95.50 82 ALA A C 1
ATOM 599 O O . ALA A 1 82 ? -8.819 9.530 15.629 1.00 95.50 82 ALA A O 1
ATOM 600 N N . GLN A 1 83 ? -9.058 7.881 14.122 1.00 94.69 83 GLN A N 1
ATOM 601 C CA . GLN A 1 83 ? -10.491 7.712 14.353 1.00 94.69 83 GLN A CA 1
ATOM 602 C C . GLN A 1 83 ? -10.769 7.071 15.726 1.00 94.69 83 GLN A C 1
ATOM 604 O O . GLN A 1 83 ? -10.147 6.063 16.082 1.00 94.69 83 GLN A O 1
ATOM 609 N N . PRO A 1 84 ? -11.731 7.599 16.508 1.00 93.75 84 PRO A N 1
ATOM 610 C CA . PRO A 1 84 ? -12.156 6.958 17.747 1.00 93.75 84 PRO A CA 1
ATOM 611 C C . PRO A 1 84 ? -12.670 5.535 17.492 1.00 93.75 84 PRO A C 1
ATOM 613 O O . PRO A 1 84 ? -13.584 5.333 16.697 1.00 93.75 84 PRO A O 1
ATOM 616 N N . GLY A 1 85 ? -12.095 4.547 18.181 1.00 92.12 85 GLY A N 1
ATOM 617 C CA . GLY A 1 85 ? -12.497 3.144 18.036 1.00 92.12 85 GLY A CA 1
ATOM 618 C C . GLY A 1 85 ? -12.010 2.463 16.753 1.00 92.12 85 GLY A C 1
ATOM 619 O O . GLY A 1 85 ? -12.519 1.392 16.425 1.00 92.12 85 GLY A O 1
ATOM 620 N N . ALA A 1 86 ? -11.038 3.047 16.041 1.00 93.50 86 ALA A N 1
ATOM 621 C CA . ALA A 1 86 ? -10.421 2.415 14.879 1.00 93.50 86 ALA A CA 1
ATOM 622 C C . ALA A 1 86 ? -9.933 0.996 15.207 1.00 93.50 86 ALA A C 1
ATOM 624 O O . ALA A 1 86 ? -9.224 0.776 16.193 1.00 93.50 86 ALA A O 1
ATOM 625 N N . ALA A 1 87 ? -10.292 0.034 14.357 1.00 96.25 87 ALA A N 1
ATOM 626 C CA . ALA A 1 87 ? -9.789 -1.326 14.476 1.00 96.25 87 ALA A CA 1
ATOM 627 C C . ALA A 1 87 ? -8.302 -1.346 14.098 1.00 96.25 87 ALA A C 1
ATOM 629 O O . ALA A 1 87 ? -7.926 -0.870 13.026 1.00 96.25 87 ALA A O 1
ATOM 630 N N . ILE A 1 88 ? -7.454 -1.869 14.983 1.00 95.88 88 ILE A N 1
ATOM 631 C CA . ILE A 1 88 ? -5.999 -1.882 14.809 1.00 95.88 88 ILE A CA 1
ATOM 632 C C . ILE A 1 88 ? -5.482 -3.276 15.125 1.00 95.88 88 ILE A C 1
ATOM 634 O O . ILE A 1 88 ? -5.641 -3.761 16.246 1.00 95.88 88 ILE A O 1
ATOM 638 N N . GLU A 1 89 ? -4.830 -3.894 14.145 1.00 95.81 89 GLU A N 1
ATOM 639 C CA . GLU A 1 89 ? -4.061 -5.111 14.371 1.00 95.81 89 GLU A CA 1
ATOM 640 C C . GLU A 1 89 ? -2.650 -4.746 14.861 1.00 95.81 89 GLU A C 1
ATOM 642 O O . GLU A 1 89 ? -2.017 -3.819 14.332 1.00 95.81 89 GLU A O 1
ATOM 647 N N . PRO A 1 90 ? -2.147 -5.424 15.909 1.00 90.00 90 PRO A N 1
ATOM 648 C CA . PRO A 1 90 ? -0.792 -5.210 16.385 1.00 90.00 90 PRO A CA 1
ATOM 649 C C . PRO A 1 90 ? 0.205 -5.711 15.341 1.00 90.00 90 PRO A C 1
ATOM 651 O O . PRO A 1 90 ? -0.059 -6.664 14.613 1.00 90.00 90 PRO A O 1
ATOM 654 N N . LYS A 1 91 ? 1.395 -5.105 15.315 1.00 78.25 91 LYS A N 1
ATOM 655 C CA . LYS A 1 91 ? 2.482 -5.605 14.469 1.00 78.25 91 LYS A CA 1
ATOM 656 C C . LYS A 1 91 ? 2.786 -7.073 14.818 1.00 78.25 91 LYS A C 1
ATOM 658 O O . LYS A 1 91 ? 2.744 -7.413 16.007 1.00 78.25 91 LYS A O 1
ATOM 663 N N . PRO A 1 92 ? 3.133 -7.916 13.828 1.00 71.31 92 PRO A N 1
ATOM 664 C CA . PRO A 1 92 ? 3.674 -9.243 14.101 1.00 71.31 92 PRO A CA 1
ATOM 665 C C . PRO A 1 92 ? 4.852 -9.137 15.081 1.00 71.31 92 PRO A C 1
ATOM 667 O O . PRO A 1 92 ? 5.620 -8.173 15.005 1.00 71.31 92 PRO A O 1
ATOM 670 N N . LYS A 1 93 ? 4.947 -10.087 16.021 1.00 49.38 93 LYS A N 1
ATOM 671 C CA . LYS A 1 93 ? 6.082 -10.187 16.952 1.00 49.38 93 LYS A CA 1
ATOM 672 C C . LYS A 1 93 ? 7.373 -10.534 16.226 1.00 49.38 93 LYS A C 1
ATOM 674 O O . LYS A 1 93 ? 7.297 -11.353 15.285 1.00 49.38 93 LYS A O 1
#

Foldseek 3Di:
DFDAFFAPPDFDQDLVQQDDPNDGDDLVSLVVSCVVSVHDLVDADEFADCQQDSSVSNQVSSVNNVRHHPYYDRNHSVVQRPDVPRDGHHDDD

Radius of gyration: 13.47 Å; chains: 1; bounding box: 30×23×34 Å

pLDDT: mean 94.5, std 6.36, range [49.38, 98.44]